Protein AF-A0A450V3H8-F1 (afdb_monomer_lite)

Structure (mmCIF, N/CA/C/O backbone):
data_AF-A0A450V3H8-F1
#
_entry.id   AF-A0A450V3H8-F1
#
loop_
_atom_site.group_PDB
_atom_site.id
_atom_site.type_symbol
_atom_site.label_atom_id
_atom_site.label_alt_id
_atom_site.label_comp_id
_atom_site.label_asym_id
_atom_site.label_entity_id
_atom_site.label_seq_id
_atom_site.pdbx_PDB_ins_code
_atom_site.Cartn_x
_atom_site.Cartn_y
_atom_site.Cartn_z
_atom_site.occupancy
_atom_site.B_iso_or_equiv
_atom_site.auth_seq_id
_atom_site.auth_comp_id
_atom_site.auth_asym_id
_atom_site.auth_atom_id
_atom_site.pdbx_PDB_model_num
ATOM 1 N N . SER A 1 1 ? -17.855 -4.282 28.119 1.00 63.81 1 SER A N 1
ATOM 2 C CA . SER A 1 1 ? -16.818 -4.618 29.118 1.00 63.81 1 SER A CA 1
ATOM 3 C C . SER A 1 1 ? -15.436 -4.300 28.555 1.00 63.81 1 SER A C 1
ATOM 5 O O . SER A 1 1 ? -15.208 -4.518 27.368 1.00 63.81 1 SER A O 1
ATOM 7 N N . LYS A 1 2 ? -14.510 -3.796 29.387 1.00 65.62 2 LYS A N 1
ATOM 8 C CA . LYS A 1 2 ? -13.124 -3.427 29.009 1.00 65.62 2 LYS A CA 1
ATOM 9 C C . LYS A 1 2 ? -12.374 -4.563 28.283 1.00 65.62 2 LYS A C 1
ATOM 11 O O . LYS A 1 2 ? -11.583 -4.315 27.382 1.00 65.62 2 LYS A O 1
ATOM 16 N N . LEU A 1 3 ? -12.687 -5.817 28.622 1.00 65.81 3 LEU A N 1
ATOM 17 C CA . LEU A 1 3 ? -12.106 -7.026 28.029 1.00 65.81 3 LEU A CA 1
ATOM 18 C C . LEU A 1 3 ? -12.418 -7.196 26.529 1.00 65.81 3 LEU A C 1
ATOM 20 O O . LEU A 1 3 ? -11.526 -7.523 25.750 1.00 65.81 3 LEU A O 1
ATOM 24 N N . ALA A 1 4 ? -13.657 -6.934 26.101 1.00 65.69 4 ALA A N 1
ATOM 25 C CA . ALA A 1 4 ? -14.045 -7.047 24.691 1.00 65.69 4 ALA A CA 1
ATOM 26 C C . ALA A 1 4 ? -13.337 -5.997 23.818 1.00 65.69 4 ALA A C 1
ATOM 28 O O . ALA A 1 4 ? -12.972 -6.260 22.672 1.00 65.69 4 ALA A O 1
ATOM 29 N N . GLU A 1 5 ? -13.105 -4.811 24.377 1.00 61.62 5 GLU A N 1
ATOM 30 C CA . GLU A 1 5 ? -12.374 -3.728 23.727 1.00 61.62 5 GLU A CA 1
ATOM 31 C C . GLU A 1 5 ? -10.885 -4.067 23.574 1.00 61.62 5 GLU A C 1
ATOM 33 O O . GLU A 1 5 ? -10.326 -3.931 22.486 1.00 61.62 5 GLU A O 1
ATOM 38 N N . LEU A 1 6 ? -10.267 -4.621 24.623 1.00 64.75 6 LEU A N 1
ATOM 39 C CA . LEU A 1 6 ? -8.888 -5.113 24.593 1.00 64.75 6 LEU A CA 1
ATOM 40 C C . LEU A 1 6 ? -8.690 -6.240 23.568 1.00 64.75 6 LEU A C 1
ATOM 42 O O . LEU A 1 6 ? -7.753 -6.181 22.771 1.00 64.75 6 LEU A O 1
ATOM 46 N N . LEU A 1 7 ? -9.592 -7.227 23.523 1.00 67.81 7 LEU A N 1
ATOM 47 C CA . LEU A 1 7 ? -9.546 -8.321 22.542 1.00 67.81 7 LEU A CA 1
ATOM 48 C C . LEU A 1 7 ? -9.726 -7.819 21.101 1.00 67.81 7 LEU A C 1
ATOM 50 O O . LEU A 1 7 ? -9.015 -8.251 20.187 1.00 67.81 7 LEU A O 1
ATOM 54 N N . LYS A 1 8 ? -10.643 -6.869 20.885 1.00 63.91 8 LYS A N 1
ATOM 55 C CA . LYS A 1 8 ? -10.879 -6.245 19.575 1.00 63.91 8 LYS A CA 1
ATOM 56 C C . LYS A 1 8 ? -9.681 -5.413 19.118 1.00 63.91 8 LYS A C 1
ATOM 58 O O . LYS A 1 8 ? -9.322 -5.468 17.940 1.00 63.91 8 LYS A O 1
ATOM 63 N N . ASN A 1 9 ? -9.046 -4.681 20.030 1.00 63.47 9 ASN A N 1
ATOM 64 C CA . ASN A 1 9 ? -7.842 -3.903 19.749 1.00 63.47 9 ASN A CA 1
ATOM 65 C C . ASN A 1 9 ? -6.651 -4.814 19.449 1.00 63.47 9 ASN A C 1
ATOM 67 O O . ASN A 1 9 ? -5.969 -4.594 18.452 1.00 63.47 9 ASN A O 1
ATOM 71 N N . ASN A 1 10 ? -6.472 -5.897 20.208 1.00 69.31 10 ASN A N 1
ATOM 72 C CA . ASN A 1 10 ? -5.452 -6.902 19.916 1.00 69.31 10 ASN A CA 1
ATOM 73 C C . ASN A 1 10 ? -5.654 -7.512 18.516 1.00 69.31 10 ASN A C 1
ATOM 75 O O . ASN A 1 10 ? -4.736 -7.556 17.702 1.00 69.31 10 ASN A O 1
ATOM 79 N N . SER A 1 11 ? -6.896 -7.862 18.170 1.00 75.25 11 SER A N 1
ATOM 80 C CA . SER A 1 11 ? -7.232 -8.417 16.852 1.00 75.25 11 SER A CA 1
ATOM 81 C C . SER A 1 11 ? -6.981 -7.436 15.700 1.00 75.25 11 SER A C 1
ATOM 83 O O . SER A 1 11 ? -6.571 -7.842 14.613 1.00 75.25 11 SER A O 1
ATOM 85 N N . ARG A 1 12 ? -7.231 -6.136 15.906 1.00 79.00 12 ARG A N 1
ATOM 86 C CA . ARG A 1 12 ? -6.936 -5.086 14.913 1.00 79.00 12 ARG A CA 1
ATOM 87 C C . ARG A 1 12 ? -5.436 -4.888 14.741 1.00 79.00 12 ARG A C 1
ATOM 89 O O . ARG A 1 12 ? -4.979 -4.825 13.605 1.00 79.00 12 ARG A O 1
ATOM 96 N N . THR A 1 13 ? -4.698 -4.856 15.847 1.00 79.81 13 THR A N 1
ATOM 97 C CA . THR A 1 13 ? -3.236 -4.780 15.880 1.00 79.81 13 THR A CA 1
ATOM 98 C C . THR A 1 13 ? -2.615 -5.943 15.113 1.00 79.81 13 THR A C 1
ATOM 100 O O . THR A 1 13 ? -1.904 -5.714 14.136 1.00 79.81 13 THR A O 1
ATOM 103 N N . VAL A 1 14 ? -2.970 -7.186 15.444 1.00 83.31 14 VAL A N 1
ATOM 104 C CA . VAL A 1 14 ? -2.465 -8.373 14.735 1.00 83.31 14 VAL A CA 1
ATOM 105 C C . VAL A 1 14 ? -2.787 -8.306 13.237 1.00 83.31 14 VAL A C 1
ATOM 107 O O . VAL A 1 14 ? -1.901 -8.501 12.409 1.00 83.31 14 VAL A O 1
ATOM 110 N N . LYS A 1 15 ? -4.017 -7.933 12.854 1.00 84.19 15 LYS A N 1
ATOM 111 C CA . LYS A 1 15 ? -4.391 -7.772 11.435 1.00 84.19 15 LYS A CA 1
ATOM 112 C C . LYS A 1 15 ? -3.584 -6.689 10.719 1.00 84.19 15 LYS A C 1
ATOM 114 O O . LYS A 1 15 ? -3.168 -6.907 9.586 1.00 84.19 15 LYS A O 1
ATOM 119 N N . SER A 1 16 ? -3.356 -5.533 11.345 1.00 85.00 16 SER A N 1
ATOM 120 C CA . SER A 1 16 ? -2.520 -4.481 10.750 1.00 85.00 16 SER A CA 1
ATOM 121 C C . SER A 1 16 ? -1.063 -4.909 10.5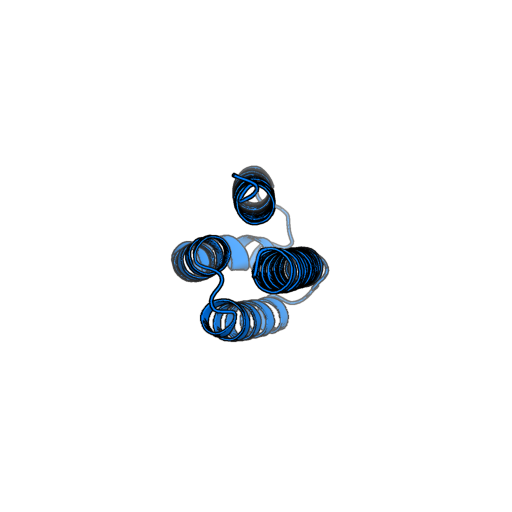90 1.00 85.00 16 SER A C 1
ATOM 123 O O . SER A 1 16 ? -0.452 -4.562 9.583 1.00 85.00 16 SER A O 1
ATOM 125 N N . TYR A 1 17 ? -0.536 -5.699 11.530 1.00 85.31 17 TYR A N 1
ATOM 126 C CA . TYR A 1 17 ? 0.814 -6.247 11.442 1.00 85.31 17 TYR A CA 1
ATOM 127 C C . TYR A 1 17 ? 0.946 -7.203 10.264 1.00 85.31 17 TYR A C 1
ATOM 129 O O . TYR A 1 17 ? 1.794 -6.988 9.405 1.00 85.31 17 TYR A O 1
ATOM 137 N N . LEU A 1 18 ? 0.040 -8.177 10.160 1.00 87.81 18 LEU A N 1
ATOM 138 C CA . LEU A 1 18 ? 0.036 -9.139 9.058 1.00 87.81 18 LEU A CA 1
ATOM 139 C C . LEU A 1 18 ? -0.090 -8.456 7.692 1.00 87.81 18 LEU A C 1
ATOM 141 O O . LEU A 1 18 ? 0.660 -8.781 6.782 1.00 87.81 18 LEU A O 1
ATOM 145 N N . LEU A 1 19 ? -0.978 -7.466 7.556 1.00 88.44 19 LEU A N 1
ATOM 146 C CA . LEU A 1 19 ? -1.123 -6.707 6.308 1.00 88.44 19 LEU A CA 1
ATOM 147 C C . LEU A 1 19 ? 0.142 -5.913 5.951 1.00 88.44 19 LEU A C 1
ATOM 149 O O . LEU A 1 19 ? 0.448 -5.751 4.771 1.00 88.44 19 LEU A O 1
ATOM 153 N N . LYS A 1 20 ? 0.869 -5.403 6.951 1.00 86.62 20 LYS A N 1
ATOM 154 C CA . LYS A 1 20 ? 2.132 -4.683 6.753 1.00 86.62 20 LYS A CA 1
ATOM 155 C C . LYS A 1 20 ? 3.270 -5.628 6.361 1.00 86.62 20 LYS A C 1
ATOM 157 O O . LYS A 1 20 ? 4.046 -5.259 5.485 1.00 86.62 20 LYS A O 1
ATOM 162 N N . GLU A 1 21 ? 3.364 -6.808 6.973 1.00 87.25 21 GLU A N 1
ATOM 163 C CA . GLU A 1 21 ? 4.342 -7.840 6.593 1.00 87.25 21 GLU A CA 1
ATOM 164 C C . GLU A 1 21 ? 4.060 -8.383 5.188 1.00 87.25 21 GLU A C 1
ATOM 166 O O . GLU A 1 21 ? 4.963 -8.421 4.359 1.00 87.25 21 GLU A O 1
ATOM 171 N N . GLU A 1 22 ? 2.797 -8.684 4.872 1.00 88.81 22 GLU A N 1
ATOM 172 C CA . GLU A 1 22 ? 2.375 -9.080 3.525 1.00 88.81 22 GLU A CA 1
ATOM 173 C C . GLU A 1 22 ? 2.789 -8.020 2.498 1.00 88.81 22 GLU A C 1
ATOM 175 O O . GLU A 1 22 ? 3.433 -8.343 1.509 1.00 88.81 22 GLU A O 1
ATOM 180 N N . PHE A 1 23 ? 2.549 -6.734 2.774 1.00 87.56 23 PHE A N 1
ATOM 181 C CA . PHE A 1 23 ? 2.976 -5.659 1.878 1.00 87.56 23 PHE A C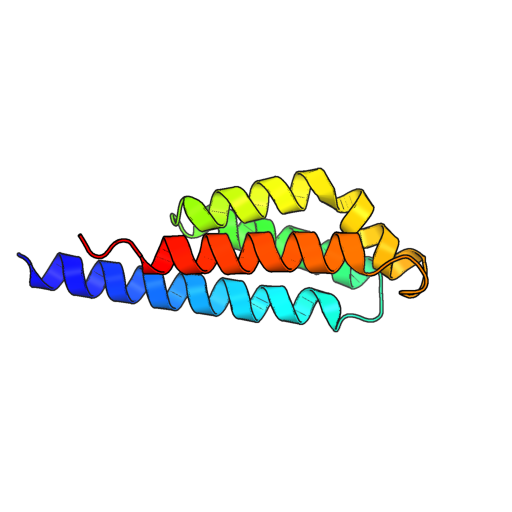A 1
ATOM 182 C C . PHE A 1 23 ? 4.501 -5.570 1.686 1.00 87.56 23 PHE A C 1
ATOM 184 O O . PHE A 1 23 ? 4.940 -5.093 0.646 1.00 87.56 23 PHE A O 1
ATOM 191 N N . GLN A 1 24 ? 5.337 -6.014 2.636 1.00 84.75 24 GLN A N 1
ATOM 192 C CA . GLN A 1 24 ? 6.793 -6.040 2.406 1.00 84.75 24 GLN A CA 1
ATOM 193 C C . GLN A 1 24 ? 7.182 -7.035 1.303 1.00 84.75 24 GLN A C 1
ATOM 195 O O . GLN A 1 24 ? 8.152 -6.782 0.588 1.00 84.75 24 GLN A O 1
ATOM 200 N N . LEU A 1 25 ? 6.411 -8.115 1.124 1.00 85.81 25 LEU A N 1
ATOM 201 C CA . LEU A 1 25 ? 6.630 -9.101 0.060 1.00 85.81 25 LEU A CA 1
ATOM 202 C C . LEU A 1 25 ? 6.449 -8.497 -1.337 1.00 85.81 25 LEU A C 1
ATOM 204 O O . LEU A 1 25 ? 7.043 -8.984 -2.290 1.00 85.81 25 LEU A O 1
ATOM 208 N N . PHE A 1 26 ? 5.718 -7.386 -1.464 1.00 85.62 26 PHE A N 1
ATOM 209 C CA . PHE A 1 26 ? 5.574 -6.668 -2.731 1.00 85.62 26 PHE A CA 1
ATOM 210 C C . PHE A 1 26 ? 6.930 -6.413 -3.415 1.00 85.62 26 PHE A C 1
ATOM 212 O O . PHE A 1 26 ? 7.072 -6.621 -4.616 1.00 85.62 26 PHE A O 1
ATOM 219 N N . TRP A 1 27 ? 7.954 -6.032 -2.644 1.00 79.81 27 TRP A N 1
ATOM 220 C CA . TRP A 1 27 ? 9.275 -5.664 -3.167 1.00 79.81 27 TRP A CA 1
ATOM 221 C C . TRP A 1 27 ? 10.165 -6.857 -3.542 1.00 79.81 27 TRP A C 1
ATOM 223 O O . TRP A 1 27 ? 11.205 -6.669 -4.183 1.00 79.81 27 TRP A O 1
ATOM 233 N N . THR A 1 28 ? 9.789 -8.077 -3.145 1.00 81.69 28 THR A N 1
ATOM 234 C CA . THR A 1 28 ? 10.546 -9.293 -3.475 1.00 81.69 28 THR A CA 1
ATOM 235 C C . THR A 1 28 ? 10.162 -9.856 -4.841 1.00 81.69 28 THR A C 1
ATOM 237 O O . THR A 1 28 ? 10.933 -10.624 -5.416 1.00 81.69 28 THR A O 1
ATOM 240 N N . HIS A 1 29 ? 9.026 -9.437 -5.408 1.00 79.75 29 HIS A N 1
ATOM 241 C CA . HIS A 1 29 ? 8.622 -9.849 -6.747 1.00 79.75 29 HIS A CA 1
ATOM 242 C C . HIS A 1 29 ? 9.606 -9.348 -7.815 1.00 79.75 29 HIS A C 1
ATOM 244 O O . HIS A 1 29 ? 10.027 -8.191 -7.824 1.00 79.75 29 HIS A O 1
ATOM 250 N N . ALA A 1 30 ? 9.976 -10.243 -8.732 1.00 69.94 30 ALA A N 1
ATOM 251 C CA . ALA A 1 30 ? 10.894 -9.941 -9.831 1.00 69.94 30 ALA A CA 1
ATOM 252 C C . ALA A 1 30 ? 10.180 -9.383 -11.073 1.00 69.94 30 ALA A C 1
ATOM 254 O O . ALA A 1 30 ? 10.788 -8.680 -11.872 1.00 69.94 30 ALA A O 1
ATOM 255 N N . SER A 1 31 ? 8.893 -9.692 -11.242 1.00 83.25 31 SER A N 1
ATOM 256 C CA . SER A 1 31 ? 8.128 -9.341 -12.437 1.00 83.25 31 SER A CA 1
ATOM 257 C C . SER A 1 31 ? 7.145 -8.199 -12.156 1.00 83.25 31 SER A C 1
ATOM 259 O O . SER A 1 31 ? 6.368 -8.310 -11.200 1.00 83.25 31 SER A O 1
ATOM 261 N N . PRO A 1 32 ? 7.104 -7.157 -13.009 1.00 84.62 32 PRO A N 1
ATOM 262 C CA . PRO A 1 32 ? 6.134 -6.069 -12.896 1.00 84.62 32 PRO A CA 1
ATOM 263 C C . PRO A 1 32 ? 4.677 -6.548 -12.921 1.00 84.62 32 PRO A C 1
ATOM 265 O O . PRO A 1 32 ? 3.858 -6.050 -12.156 1.00 84.62 32 PRO A O 1
ATOM 268 N N . TYR A 1 33 ? 4.367 -7.553 -13.745 1.00 87.75 33 TYR A N 1
ATOM 269 C CA . TYR A 1 33 ? 3.017 -8.111 -13.865 1.00 87.75 33 TYR A CA 1
ATOM 270 C C . TYR A 1 33 ? 2.545 -8.771 -12.561 1.00 87.75 33 TYR A C 1
ATOM 272 O O . TYR A 1 33 ? 1.444 -8.517 -12.076 1.00 87.75 33 TYR A O 1
ATOM 280 N N . TRP A 1 34 ? 3.404 -9.586 -11.943 1.00 88.31 34 TRP A N 1
ATOM 281 C CA . TRP A 1 34 ? 3.083 -10.223 -10.664 1.00 88.31 34 TRP A CA 1
ATOM 282 C C . TRP A 1 34 ? 2.981 -9.203 -9.525 1.00 88.31 34 TRP A C 1
ATOM 284 O O . TRP A 1 34 ? 2.113 -9.339 -8.665 1.00 88.31 34 TRP A O 1
ATOM 294 N N . ALA A 1 35 ? 3.811 -8.157 -9.547 1.00 88.94 35 ALA A N 1
ATOM 295 C CA . ALA A 1 35 ? 3.715 -7.052 -8.599 1.00 88.94 35 ALA A CA 1
ATOM 296 C C . ALA A 1 35 ? 2.381 -6.292 -8.746 1.00 88.94 35 ALA A C 1
ATOM 298 O O . ALA A 1 35 ? 1.744 -5.964 -7.748 1.00 88.94 35 ALA A O 1
ATOM 299 N N . GLU A 1 36 ? 1.921 -6.054 -9.974 1.00 90.75 36 GLU A N 1
ATOM 300 C CA . GLU A 1 36 ? 0.635 -5.411 -10.266 1.00 90.75 36 GLU A CA 1
ATOM 301 C C . GLU A 1 36 ? -0.550 -6.195 -9.697 1.00 90.75 36 GLU A C 1
ATOM 303 O O . GLU A 1 36 ? -1.346 -5.637 -8.936 1.00 90.75 36 GLU A O 1
ATOM 308 N N . LEU A 1 37 ? -0.616 -7.499 -9.979 1.00 91.69 37 LEU A N 1
ATOM 309 C CA . LEU A 1 37 ? -1.653 -8.377 -9.435 1.00 91.69 37 LEU A CA 1
ATOM 310 C C . LEU A 1 37 ? -1.621 -8.429 -7.905 1.00 91.69 37 LEU A C 1
ATOM 312 O O . LEU A 1 37 ? -2.666 -8.323 -7.259 1.00 91.69 37 LEU A O 1
ATOM 316 N N . PHE A 1 38 ? -0.425 -8.547 -7.322 1.00 91.88 38 PHE A N 1
ATOM 317 C CA . PHE A 1 38 ? -0.246 -8.530 -5.874 1.00 91.88 38 PHE A CA 1
ATOM 318 C C . PHE A 1 38 ? -0.773 -7.228 -5.261 1.00 91.88 38 PHE A C 1
ATOM 320 O O . PHE A 1 38 ? -1.491 -7.249 -4.261 1.00 91.88 38 PHE A O 1
ATOM 327 N N . LEU A 1 39 ? -0.429 -6.081 -5.856 1.00 91.19 39 LEU A N 1
ATOM 328 C CA . LEU A 1 39 ? -0.823 -4.773 -5.345 1.00 91.19 39 LEU A CA 1
ATOM 329 C C . LEU A 1 39 ? -2.344 -4.599 -5.365 1.00 91.19 39 LEU A C 1
ATOM 331 O O . LEU A 1 39 ? -2.914 -4.075 -4.402 1.00 91.19 39 LEU A O 1
ATOM 335 N N . ASP A 1 40 ? -3.000 -5.048 -6.435 1.00 92.06 40 ASP A N 1
ATOM 336 C CA . ASP A 1 40 ? -4.449 -4.957 -6.579 1.00 92.06 40 ASP A CA 1
ATOM 337 C C . ASP A 1 40 ? -5.182 -5.880 -5.584 1.00 92.06 40 ASP A C 1
ATOM 339 O O . ASP A 1 40 ? -6.112 -5.420 -4.904 1.00 92.06 40 ASP A O 1
ATOM 343 N N . ASP A 1 41 ? -4.726 -7.128 -5.402 1.00 92.81 41 ASP A N 1
ATOM 344 C CA . ASP A 1 41 ? -5.287 -8.049 -4.399 1.00 92.81 41 ASP A CA 1
ATOM 345 C C . ASP A 1 41 ? -5.083 -7.530 -2.970 1.00 92.81 41 ASP A C 1
ATOM 347 O O . ASP A 1 41 ? -6.039 -7.407 -2.189 1.00 92.81 41 ASP A O 1
ATOM 351 N N . TRP A 1 42 ? -3.857 -7.112 -2.641 1.00 93.62 42 TRP A N 1
ATOM 352 C CA . TRP A 1 42 ? -3.539 -6.565 -1.328 1.00 93.62 42 TRP A CA 1
ATOM 353 C C . TRP A 1 42 ? -4.386 -5.328 -1.018 1.00 93.62 42 TRP A C 1
ATOM 355 O O . TRP A 1 42 ? -4.912 -5.186 0.093 1.00 93.62 42 TRP A O 1
ATOM 365 N N . CYS A 1 43 ? -4.598 -4.442 -1.998 1.00 92.81 43 CYS A N 1
ATOM 366 C CA . CYS A 1 43 ? -5.476 -3.287 -1.840 1.00 92.81 43 CYS A CA 1
ATOM 367 C C . CYS A 1 43 ? -6.928 -3.706 -1.564 1.00 92.81 43 CYS A C 1
ATOM 369 O O . CYS A 1 43 ? -7.563 -3.151 -0.659 1.00 92.81 43 CYS A O 1
ATOM 371 N N . ALA A 1 44 ? -7.458 -4.691 -2.294 1.00 93.00 44 ALA A N 1
ATOM 372 C CA . ALA A 1 44 ? -8.813 -5.201 -2.090 1.00 93.00 44 ALA A CA 1
ATOM 373 C C . ALA A 1 44 ? -8.984 -5.837 -0.698 1.00 93.00 44 ALA A C 1
ATOM 375 O O . ALA A 1 44 ? -9.937 -5.525 0.029 1.00 93.00 44 ALA A O 1
ATOM 376 N N . LYS A 1 45 ? -8.034 -6.679 -0.277 1.00 91.56 45 LYS A N 1
ATOM 377 C CA . LYS A 1 45 ? -7.988 -7.292 1.059 1.00 91.56 45 LYS A CA 1
ATOM 378 C C . LYS A 1 45 ? -7.904 -6.236 2.162 1.00 91.56 45 LYS A C 1
ATOM 380 O O . LYS A 1 45 ? -8.682 -6.268 3.121 1.00 91.56 45 LYS A O 1
ATOM 385 N N . THR A 1 46 ? -7.032 -5.246 1.993 1.00 90.69 46 THR A N 1
ATOM 386 C CA . THR A 1 46 ? -6.813 -4.178 2.972 1.00 90.69 46 THR A CA 1
ATOM 387 C C . THR A 1 46 ? -8.037 -3.278 3.130 1.00 90.69 46 THR A C 1
ATOM 389 O O . THR A 1 46 ? -8.395 -2.927 4.258 1.00 90.69 46 THR A O 1
ATOM 392 N N . ILE A 1 47 ? -8.749 -2.957 2.043 1.00 90.62 47 ILE A N 1
ATOM 393 C CA . ILE A 1 47 ? -10.005 -2.189 2.107 1.00 90.62 47 ILE A CA 1
ATOM 394 C C . ILE A 1 47 ? -11.079 -2.939 2.916 1.00 90.62 47 ILE A C 1
ATOM 396 O O . ILE A 1 47 ? -11.803 -2.317 3.699 1.00 90.62 47 ILE A O 1
ATOM 400 N N . ARG A 1 48 ? -11.139 -4.274 2.820 1.00 89.19 48 ARG A N 1
ATOM 401 C CA . ARG A 1 48 ? -12.090 -5.115 3.575 1.00 89.19 48 ARG A CA 1
ATOM 402 C C . ARG A 1 48 ? -11.742 -5.291 5.061 1.00 89.19 48 ARG A C 1
ATOM 404 O O . ARG A 1 48 ? -12.609 -5.676 5.842 1.00 89.19 48 ARG A O 1
ATOM 411 N N . SER A 1 49 ? -10.526 -4.944 5.495 1.00 83.25 49 SER A N 1
ATOM 412 C CA . SER A 1 49 ? -10.037 -5.165 6.873 1.00 83.25 49 SER A CA 1
ATOM 413 C C . SER A 1 49 ? -10.774 -4.384 7.977 1.00 83.25 49 SER A C 1
ATOM 415 O O . SER A 1 49 ? -10.625 -4.704 9.157 1.00 83.25 49 SER A O 1
ATOM 417 N N . ARG A 1 50 ? -11.566 -3.357 7.620 1.00 83.19 50 ARG A N 1
ATOM 418 C CA . ARG A 1 50 ? -12.214 -2.403 8.552 1.00 83.19 50 ARG A CA 1
ATOM 419 C C . ARG A 1 50 ? -11.229 -1.635 9.459 1.00 83.19 50 ARG A C 1
ATOM 421 O O . ARG A 1 50 ? -11.632 -1.131 10.505 1.00 83.19 50 ARG A O 1
ATOM 428 N N . ILE A 1 51 ? -9.960 -1.510 9.057 1.00 86.44 51 ILE A N 1
ATOM 429 C CA . ILE A 1 51 ? -8.929 -0.731 9.764 1.00 86.44 51 ILE A CA 1
ATOM 430 C C . ILE A 1 51 ? -8.669 0.560 8.980 1.00 86.44 51 ILE A C 1
ATOM 432 O O . ILE A 1 51 ? -7.936 0.555 7.994 1.00 86.44 51 ILE A O 1
ATOM 436 N N . GLU A 1 52 ? -9.275 1.675 9.397 1.00 86.25 52 GLU A N 1
ATOM 437 C CA . GLU A 1 52 ? -9.220 2.943 8.646 1.00 86.25 52 GLU A CA 1
ATOM 438 C C . GLU A 1 52 ? -7.806 3.442 8.303 1.00 86.25 52 GLU A C 1
ATOM 440 O O . GLU A 1 52 ? -7.594 3.844 7.154 1.00 86.25 52 GLU A O 1
ATOM 445 N N . PRO A 1 53 ? -6.810 3.374 9.211 1.00 85.75 53 PRO A N 1
ATOM 446 C CA . PRO A 1 53 ? -5.430 3.693 8.856 1.00 85.75 53 PRO A CA 1
ATOM 447 C C . PRO A 1 53 ? -4.920 2.857 7.672 1.00 85.75 53 PRO A C 1
ATOM 449 O O . PRO A 1 53 ? -4.400 3.412 6.707 1.00 85.75 53 PRO A O 1
ATOM 452 N N . MET A 1 54 ? -5.154 1.543 7.677 1.00 87.88 54 MET A N 1
ATOM 453 C CA . MET A 1 54 ? -4.709 0.650 6.602 1.00 87.88 54 MET A CA 1
ATOM 454 C C . MET A 1 54 ? -5.452 0.910 5.289 1.00 87.88 54 MET A C 1
ATOM 456 O O . MET A 1 54 ? -4.838 0.922 4.224 1.00 87.88 54 MET A O 1
ATOM 460 N N . LYS A 1 55 ? -6.752 1.229 5.339 1.00 91.00 55 LYS A N 1
ATOM 461 C CA . LYS A 1 55 ? -7.502 1.628 4.137 1.00 91.00 55 LYS A CA 1
ATOM 462 C C . LYS A 1 55 ? -6.925 2.884 3.481 1.00 91.00 55 LYS A C 1
ATOM 464 O O . LYS A 1 55 ? -6.925 2.984 2.256 1.00 91.00 55 LYS A O 1
ATOM 469 N N . LYS A 1 56 ? -6.436 3.852 4.269 1.00 88.62 56 LYS A N 1
ATOM 470 C CA . LYS A 1 56 ? -5.755 5.044 3.731 1.00 88.62 56 LYS A CA 1
ATOM 471 C C . LYS A 1 56 ? -4.475 4.661 2.985 1.00 88.62 56 LYS A C 1
ATOM 473 O O . LYS A 1 56 ? -4.250 5.196 1.904 1.00 88.62 56 LYS A O 1
ATOM 478 N N . VAL A 1 57 ? -3.699 3.706 3.505 1.00 88.25 57 VAL A N 1
ATOM 479 C CA . VAL A 1 57 ? -2.517 3.170 2.807 1.00 88.25 57 VAL A CA 1
ATOM 480 C C . VAL A 1 57 ? -2.912 2.490 1.500 1.00 88.25 57 VAL A C 1
ATOM 482 O O . VAL A 1 57 ? -2.331 2.801 0.467 1.00 88.25 57 VAL A O 1
ATOM 485 N N . ALA A 1 58 ? -3.931 1.628 1.504 1.00 90.81 58 ALA A N 1
ATOM 486 C CA . ALA A 1 58 ? -4.396 0.957 0.287 1.00 90.81 58 ALA A CA 1
ATOM 487 C C . ALA A 1 58 ? -4.850 1.953 -0.792 1.00 90.81 58 ALA A C 1
ATOM 489 O O . ALA A 1 58 ? -4.437 1.856 -1.943 1.00 90.81 58 ALA A O 1
ATOM 490 N N . ARG A 1 59 ? -5.634 2.974 -0.422 1.00 91.69 59 ARG A N 1
ATOM 491 C CA . ARG A 1 59 ? -6.040 4.040 -1.356 1.00 91.69 59 ARG A CA 1
ATOM 492 C C . ARG A 1 59 ? -4.842 4.814 -1.906 1.00 91.69 59 ARG A C 1
ATOM 494 O O . ARG A 1 59 ? -4.765 5.046 -3.106 1.00 91.69 59 ARG A O 1
ATOM 501 N N . MET A 1 60 ? -3.886 5.163 -1.047 1.00 89.62 60 MET A N 1
ATOM 502 C CA . MET A 1 60 ? -2.647 5.813 -1.474 1.00 89.62 60 MET A CA 1
ATOM 503 C C . MET A 1 60 ? -1.851 4.924 -2.435 1.00 89.62 60 MET A C 1
ATOM 505 O O . MET A 1 60 ? -1.356 5.427 -3.437 1.00 89.62 60 MET A O 1
ATOM 509 N N . SER A 1 61 ? -1.773 3.620 -2.163 1.00 88.62 61 SER A N 1
ATOM 510 C CA . SER A 1 61 ? -1.089 2.635 -3.013 1.00 88.62 61 SER A CA 1
ATOM 511 C C . SER A 1 61 ? -1.714 2.581 -4.404 1.00 88.62 61 SER A C 1
ATOM 513 O O . SER A 1 61 ? -0.994 2.662 -5.391 1.00 88.62 61 SER A O 1
ATOM 515 N N . ARG A 1 62 ? -3.053 2.547 -4.495 1.00 89.62 62 ARG A N 1
ATOM 516 C CA . ARG A 1 62 ? -3.769 2.595 -5.783 1.00 89.62 62 ARG A CA 1
ATOM 517 C C . ARG A 1 62 ? -3.492 3.887 -6.550 1.00 89.62 62 ARG A C 1
ATOM 519 O O . ARG A 1 62 ? -3.232 3.828 -7.745 1.00 89.62 62 ARG A O 1
ATOM 526 N N . ASN A 1 63 ? -3.472 5.036 -5.873 1.00 89.56 63 ASN A N 1
ATOM 527 C CA . ASN A 1 63 ? -3.177 6.319 -6.524 1.00 89.56 63 ASN A CA 1
ATOM 528 C C . ASN A 1 63 ? -1.735 6.383 -7.063 1.00 89.56 63 ASN A C 1
ATOM 530 O O . ASN A 1 63 ? -1.495 6.930 -8.136 1.00 89.56 63 ASN A O 1
ATOM 534 N N . HIS A 1 64 ? -0.776 5.795 -6.343 1.00 87.31 64 HIS A N 1
ATOM 535 C CA . HIS A 1 64 ? 0.638 5.767 -6.738 1.00 87.31 64 HIS A CA 1
ATOM 536 C C . HIS A 1 64 ? 1.024 4.486 -7.494 1.00 87.31 64 HIS A C 1
ATOM 538 O O . HIS A 1 64 ? 2.209 4.244 -7.702 1.00 87.31 64 HIS A O 1
ATOM 544 N N . ARG A 1 65 ? 0.048 3.678 -7.935 1.00 87.81 65 ARG A N 1
ATOM 545 C CA . ARG A 1 65 ? 0.257 2.392 -8.622 1.00 87.81 65 ARG A CA 1
ATOM 546 C C . ARG A 1 65 ? 1.256 2.505 -9.767 1.00 87.81 65 ARG A C 1
ATOM 548 O O . ARG A 1 65 ? 2.175 1.704 -9.850 1.00 87.81 65 ARG A O 1
ATOM 555 N N . HIS A 1 66 ? 1.113 3.533 -10.600 1.00 85.94 66 HIS A N 1
ATOM 556 C CA . HIS A 1 66 ? 2.016 3.777 -11.723 1.00 85.94 66 HIS A CA 1
ATOM 557 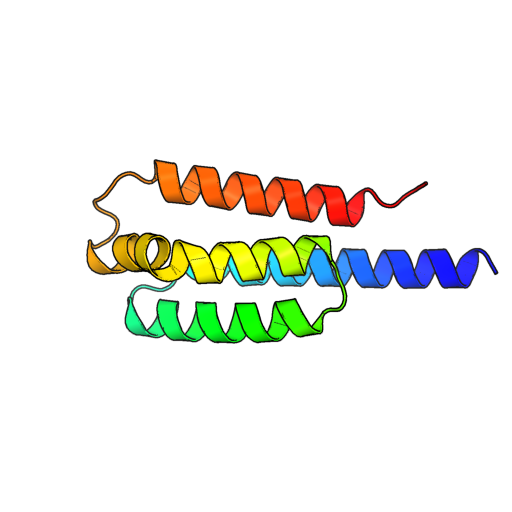C C . HIS A 1 66 ? 3.477 3.958 -11.275 1.00 85.94 66 HIS A C 1
ATO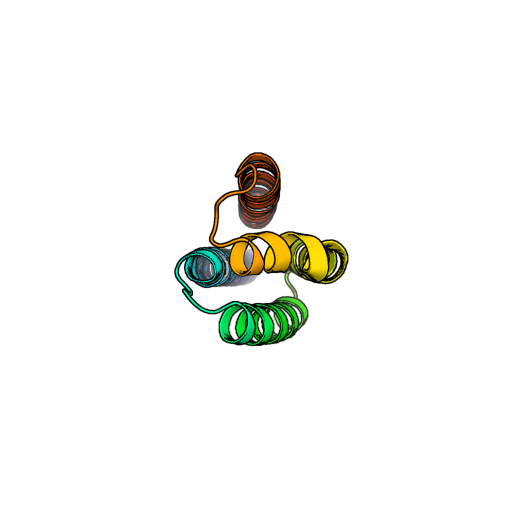M 559 O O . HIS A 1 66 ? 4.362 3.331 -11.845 1.00 85.94 66 HIS A O 1
ATOM 565 N N . LEU A 1 67 ? 3.738 4.737 -10.218 1.00 84.50 67 LEU A N 1
ATOM 566 C CA . LEU A 1 67 ? 5.091 4.948 -9.682 1.00 84.50 67 LEU A CA 1
ATOM 567 C C . LEU A 1 67 ? 5.649 3.689 -9.024 1.00 84.50 67 LEU A C 1
ATOM 569 O O . LEU A 1 67 ? 6.820 3.369 -9.208 1.00 84.50 67 LEU A O 1
ATOM 573 N N . LEU A 1 68 ? 4.810 2.978 -8.265 1.00 84.62 68 LEU A N 1
ATOM 574 C CA . LEU A 1 68 ? 5.197 1.737 -7.598 1.00 84.62 68 LEU A CA 1
ATOM 575 C C . LEU A 1 68 ? 5.590 0.669 -8.621 1.00 84.62 68 LEU A C 1
ATOM 577 O O . LEU A 1 68 ? 6.610 0.014 -8.447 1.00 84.62 68 LEU A O 1
ATOM 581 N N . LEU A 1 69 ? 4.824 0.532 -9.706 1.00 86.06 69 LEU A N 1
ATOM 582 C CA . LEU A 1 69 ? 5.129 -0.413 -10.777 1.00 86.06 69 LEU A CA 1
ATOM 583 C C . LEU A 1 69 ? 6.328 0.031 -11.611 1.00 86.06 69 LEU A C 1
ATOM 585 O O . LEU A 1 69 ? 7.121 -0.821 -12.002 1.00 86.06 69 LEU A O 1
ATOM 589 N N . ASN A 1 70 ? 6.508 1.336 -11.846 1.00 85.62 70 ASN A N 1
ATOM 590 C CA . ASN A 1 70 ? 7.652 1.862 -12.601 1.00 85.62 70 ASN A CA 1
ATOM 591 C C . ASN A 1 70 ? 8.998 1.405 -12.006 1.00 85.62 70 ASN A C 1
ATOM 593 O O . ASN A 1 70 ? 9.934 1.105 -12.739 1.00 85.62 70 ASN A O 1
ATOM 597 N N . TRP A 1 71 ? 9.079 1.247 -10.680 1.00 80.69 71 TRP A N 1
ATOM 598 C CA . TRP A 1 71 ? 10.261 0.677 -10.027 1.00 80.69 71 TRP A CA 1
ATOM 599 C C . TRP A 1 71 ? 10.605 -0.743 -10.513 1.00 80.69 71 TRP A C 1
ATOM 601 O O . TRP A 1 71 ? 11.781 -1.057 -10.694 1.00 80.69 71 TRP A O 1
ATOM 611 N N . PHE A 1 72 ? 9.600 -1.588 -10.768 1.00 83.25 72 PHE A N 1
ATOM 612 C CA . PHE A 1 72 ? 9.803 -2.937 -11.311 1.00 83.25 72 PHE A CA 1
ATOM 613 C C . PHE A 1 72 ? 10.107 -2.898 -12.809 1.00 83.25 72 PHE A C 1
ATOM 615 O O . PHE A 1 72 ? 11.001 -3.607 -13.261 1.00 83.25 72 PHE A O 1
ATOM 622 N N . TRP A 1 73 ? 9.392 -2.062 -13.572 1.00 81.31 73 TRP A N 1
ATOM 623 C CA . TRP A 1 73 ? 9.600 -1.914 -15.020 1.00 81.31 73 TRP A CA 1
ATOM 624 C C . TRP A 1 73 ? 11.000 -1.421 -15.360 1.00 81.31 73 TRP A C 1
ATOM 626 O O . TRP A 1 73 ? 11.585 -1.852 -16.347 1.00 81.31 73 TRP A O 1
ATOM 636 N N . ALA A 1 74 ? 11.559 -0.558 -14.521 1.00 80.25 74 ALA A N 1
ATOM 637 C CA . ALA A 1 74 ? 12.901 -0.045 -14.704 1.00 80.25 74 ALA A CA 1
ATOM 638 C C . ALA A 1 74 ? 13.980 -0.869 -13.981 1.00 80.25 74 ALA A C 1
ATOM 640 O O . ALA A 1 74 ? 15.040 -0.338 -13.647 1.00 80.25 74 ALA A O 1
ATOM 641 N N . GLU A 1 75 ? 13.700 -2.146 -13.698 1.00 71.25 75 GLU A N 1
ATOM 642 C CA . GLU A 1 75 ? 14.629 -3.104 -13.085 1.00 71.25 75 GLU A CA 1
ATOM 643 C C . GLU A 1 75 ? 15.308 -2.582 -11.807 1.00 71.25 75 GLU A C 1
ATOM 645 O O . GLU A 1 75 ? 16.491 -2.820 -11.568 1.00 71.25 75 GLU A O 1
ATOM 650 N N . LYS A 1 76 ? 14.570 -1.841 -10.969 1.00 68.81 76 LYS A N 1
ATOM 651 C CA . LYS A 1 76 ? 15.078 -1.257 -9.714 1.00 68.81 76 LYS A CA 1
ATOM 652 C C . LYS A 1 76 ? 16.213 -0.235 -9.907 1.00 68.81 76 LYS A C 1
ATOM 654 O O . LYS A 1 76 ? 16.882 0.113 -8.937 1.00 68.81 76 LYS A O 1
ATOM 659 N N . ARG A 1 77 ? 16.428 0.270 -11.131 1.00 63.16 77 ARG A N 1
ATOM 660 C CA . ARG A 1 77 ? 17.517 1.208 -11.468 1.00 63.16 77 ARG A CA 1
ATOM 661 C C . ARG A 1 77 ? 17.201 2.672 -11.142 1.00 63.16 77 ARG A C 1
ATOM 663 O O . ARG A 1 77 ? 18.119 3.483 -11.061 1.00 63.16 77 ARG A O 1
ATOM 670 N N . PHE A 1 78 ? 15.929 3.029 -10.947 1.00 58.94 78 PHE A N 1
ATOM 671 C CA . PHE A 1 78 ? 15.537 4.379 -10.519 1.00 58.94 78 PHE A CA 1
ATOM 672 C C . PHE A 1 78 ? 15.455 4.507 -8.997 1.00 58.94 78 PHE A C 1
ATOM 674 O O . PHE A 1 78 ? 15.159 3.545 -8.289 1.00 58.94 78 PHE A O 1
ATOM 681 N N . SER A 1 79 ? 15.700 5.737 -8.529 1.00 56.66 79 SER A N 1
ATOM 682 C CA . SER A 1 79 ? 15.815 6.133 -7.121 1.00 56.66 79 SER A CA 1
ATOM 683 C C . SER A 1 79 ? 14.818 5.422 -6.199 1.00 56.66 79 SER A C 1
ATOM 685 O O . SER A 1 79 ? 13.602 5.629 -6.268 1.00 56.66 79 SER A O 1
ATOM 687 N N . SER A 1 80 ? 15.367 4.644 -5.264 1.00 65.62 80 SER A N 1
ATOM 688 C CA . SER A 1 80 ? 14.662 4.029 -4.137 1.00 65.62 80 SER A CA 1
ATOM 689 C C . SER A 1 80 ? 13.978 5.051 -3.223 1.00 65.62 80 SER A C 1
ATOM 691 O O . SER A 1 80 ? 13.165 4.657 -2.395 1.00 65.62 80 SER A O 1
ATOM 693 N N . GLY A 1 81 ? 14.225 6.358 -3.378 1.00 70.50 81 GLY A N 1
ATOM 694 C CA . GLY A 1 81 ? 13.661 7.400 -2.517 1.00 70.50 81 GLY A CA 1
ATOM 695 C C . GLY A 1 81 ? 12.128 7.449 -2.509 1.00 70.50 81 GLY A C 1
ATOM 696 O O . GLY A 1 81 ? 11.525 7.673 -1.459 1.00 70.50 81 GLY A O 1
ATOM 697 N N . ILE A 1 82 ? 11.469 7.174 -3.642 1.00 70.31 82 ILE A N 1
ATOM 698 C CA . ILE A 1 82 ? 9.995 7.091 -3.693 1.00 70.31 82 ILE A CA 1
ATOM 699 C C . ILE A 1 82 ? 9.508 5.850 -2.933 1.00 70.31 82 ILE A C 1
ATOM 701 O O . ILE A 1 82 ? 8.551 5.929 -2.160 1.00 70.31 82 ILE A O 1
ATOM 705 N N 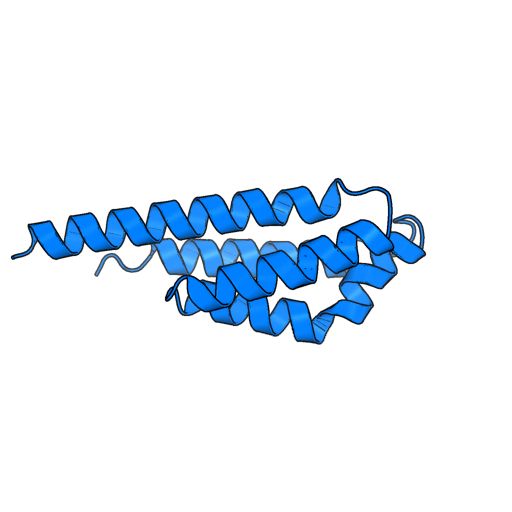. VAL A 1 83 ? 10.198 4.720 -3.106 1.00 74.56 83 VAL A N 1
ATOM 706 C CA . VAL A 1 83 ? 9.907 3.444 -2.437 1.00 74.56 83 VAL A CA 1
ATOM 707 C C . VAL A 1 83 ? 10.107 3.555 -0.925 1.00 74.56 83 VAL A C 1
ATOM 709 O O . VAL A 1 83 ? 9.235 3.160 -0.152 1.00 74.56 83 VAL A O 1
ATOM 712 N N . GLU A 1 84 ? 11.210 4.150 -0.483 1.00 77.81 84 GLU A N 1
ATOM 713 C CA . GLU A 1 84 ? 11.528 4.374 0.927 1.00 77.81 84 GLU A CA 1
ATOM 714 C C . GLU A 1 84 ? 10.573 5.375 1.574 1.00 77.81 84 GLU A C 1
ATOM 716 O O . GLU A 1 84 ? 10.035 5.111 2.654 1.00 77.81 84 GLU A O 1
ATOM 721 N N . GLY A 1 85 ? 10.293 6.495 0.900 1.00 80.88 85 GLY A N 1
ATOM 722 C CA . GLY A 1 85 ? 9.310 7.475 1.354 1.00 80.88 85 GLY A CA 1
ATOM 7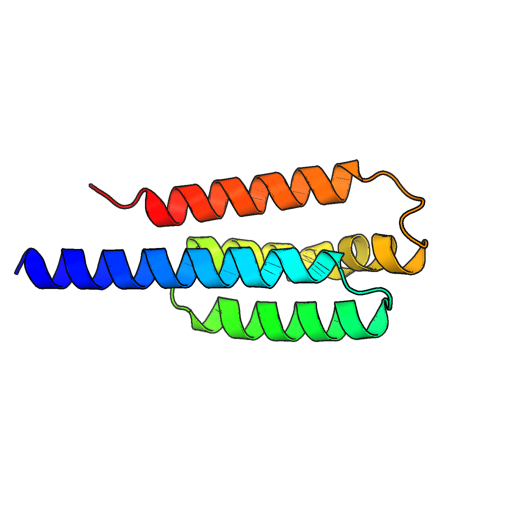23 C C . GLY A 1 85 ? 7.920 6.855 1.506 1.00 80.88 85 GLY A C 1
ATOM 724 O O . GLY A 1 85 ? 7.222 7.104 2.496 1.00 80.88 85 GLY A O 1
ATOM 725 N N . PHE A 1 86 ? 7.539 5.983 0.571 1.00 80.94 86 PHE A N 1
ATOM 726 C CA . PHE A 1 86 ? 6.300 5.222 0.651 1.00 80.94 86 PHE A CA 1
ATOM 727 C C . PHE A 1 86 ? 6.319 4.225 1.818 1.00 80.94 86 PHE A C 1
ATOM 729 O O . PHE A 1 86 ? 5.413 4.241 2.654 1.00 80.94 86 PHE A O 1
ATOM 736 N N . ASN A 1 87 ? 7.371 3.412 1.946 1.00 79.75 87 ASN A N 1
ATOM 737 C CA . ASN A 1 87 ? 7.495 2.422 3.017 1.00 79.75 87 ASN A CA 1
ATOM 738 C C . ASN A 1 87 ? 7.479 3.091 4.407 1.00 79.75 87 ASN A C 1
ATOM 740 O O . ASN A 1 87 ? 6.849 2.589 5.339 1.00 79.75 87 ASN A O 1
ATOM 744 N N . ASN A 1 88 ? 8.065 4.284 4.543 1.00 83.94 88 ASN A N 1
ATOM 745 C CA . ASN A 1 88 ? 7.988 5.090 5.762 1.00 83.94 88 ASN A CA 1
ATOM 746 C C . ASN A 1 88 ? 6.552 5.535 6.085 1.00 83.94 88 ASN A C 1
ATOM 748 O O . ASN A 1 88 ? 6.131 5.442 7.242 1.00 83.94 88 ASN A O 1
ATOM 752 N N . LYS A 1 89 ? 5.753 5.939 5.086 1.00 83.06 89 LYS A N 1
ATOM 753 C CA . LYS A 1 89 ? 4.319 6.237 5.283 1.00 83.06 89 LYS A CA 1
ATOM 754 C C . LYS A 1 89 ? 3.532 4.993 5.709 1.00 83.06 89 LYS A C 1
ATOM 756 O O . LYS A 1 89 ? 2.681 5.102 6.599 1.00 83.06 89 LYS A O 1
ATOM 761 N N . VAL A 1 90 ? 3.823 3.819 5.140 1.00 80.88 90 VAL A N 1
ATOM 762 C CA . VAL A 1 90 ? 3.207 2.543 5.557 1.00 80.88 90 VAL A CA 1
ATOM 763 C C . VAL A 1 90 ? 3.559 2.224 7.008 1.00 80.88 90 VAL A C 1
ATOM 765 O O . VAL A 1 90 ? 2.657 1.995 7.818 1.00 80.88 90 VAL A O 1
ATOM 768 N N . LYS A 1 91 ? 4.846 2.276 7.373 1.00 80.06 91 LYS A N 1
ATOM 769 C CA . LYS A 1 91 ? 5.329 2.032 8.743 1.00 80.06 91 LYS A CA 1
ATOM 770 C C . LYS A 1 91 ? 4.688 2.987 9.748 1.00 80.06 91 LYS A C 1
ATOM 772 O O . LYS A 1 91 ? 4.185 2.537 10.777 1.00 80.06 91 LYS A O 1
ATOM 777 N N . LEU A 1 92 ? 4.632 4.283 9.436 1.00 84.38 92 LEU A N 1
ATOM 778 C CA . LEU A 1 92 ? 3.991 5.284 10.290 1.00 84.38 92 LEU A CA 1
ATOM 779 C C . LEU A 1 92 ? 2.496 5.002 10.475 1.00 84.38 92 LEU A C 1
ATOM 781 O O . LEU A 1 92 ? 1.979 5.074 11.588 1.00 84.38 92 LEU A O 1
ATOM 785 N N . THR A 1 93 ? 1.793 4.666 9.395 1.00 77.69 93 THR A N 1
ATOM 786 C CA . THR A 1 93 ? 0.349 4.404 9.449 1.00 77.69 93 THR A CA 1
ATOM 787 C C . THR A 1 93 ? 0.035 3.123 10.215 1.00 77.69 93 THR A C 1
ATOM 789 O O . THR A 1 93 ? -0.911 3.083 11.000 1.00 77.69 93 THR A O 1
ATOM 792 N N . THR A 1 94 ? 0.885 2.114 10.058 1.00 75.00 94 THR A N 1
ATOM 793 C CA . THR A 1 94 ? 0.831 0.865 10.818 1.00 75.00 94 THR A CA 1
ATOM 794 C C . THR A 1 94 ? 1.082 1.131 12.308 1.00 75.00 94 THR A C 1
ATOM 796 O O . THR A 1 94 ? 0.310 0.686 13.151 1.00 75.00 94 THR A O 1
ATOM 799 N N . ARG A 1 95 ? 2.067 1.976 12.652 1.00 77.12 95 ARG A N 1
ATOM 800 C CA . ARG A 1 95 ? 2.309 2.425 14.036 1.00 77.12 95 ARG A CA 1
ATOM 801 C C . ARG A 1 95 ? 1.114 3.171 14.634 1.00 77.12 95 ARG A C 1
ATOM 803 O O . ARG A 1 95 ? 0.761 2.925 15.783 1.00 77.12 95 ARG A O 1
ATOM 810 N N . LYS A 1 96 ? 0.454 4.037 13.858 1.00 74.12 96 LYS A N 1
ATOM 811 C CA . LYS A 1 96 ? -0.792 4.703 14.279 1.00 74.12 96 LYS A CA 1
ATOM 812 C C . LYS A 1 96 ? -1.938 3.711 14.490 1.00 74.12 96 LYS A C 1
ATOM 814 O O . LYS A 1 96 ? -2.739 3.918 15.391 1.00 74.12 96 LYS A O 1
ATOM 819 N N . ALA A 1 97 ? -2.008 2.634 13.706 1.00 67.94 97 ALA A N 1
ATOM 820 C CA . ALA A 1 97 ? -3.003 1.580 13.906 1.00 67.94 97 ALA A CA 1
ATOM 821 C C . ALA A 1 97 ? -2.803 0.831 15.238 1.00 67.94 97 ALA A C 1
ATOM 823 O O . ALA A 1 97 ? -3.792 0.494 15.883 1.00 67.94 97 ALA A O 1
ATOM 824 N N . TYR A 1 98 ? -1.553 0.649 15.683 1.00 64.44 98 TYR A N 1
ATOM 825 C CA . TYR A 1 98 ? -1.228 0.097 17.009 1.00 64.44 98 TYR A CA 1
ATOM 826 C C . TYR A 1 98 ? -1.480 1.074 18.163 1.00 64.44 98 TYR A C 1
ATOM 828 O O . TYR A 1 98 ? -1.741 0.653 19.287 1.00 64.44 98 TYR A O 1
ATOM 836 N N . GLY A 1 99 ? -1.372 2.377 17.889 1.00 57.53 99 GLY A N 1
ATOM 837 C CA . GLY A 1 99 ? -1.411 3.454 18.877 1.00 57.53 99 GLY A CA 1
ATOM 838 C C . GLY A 1 99 ? -2.797 3.836 19.396 1.00 57.53 99 GLY A C 1
ATOM 839 O O . GLY A 1 99 ? -2.870 4.682 20.279 1.00 57.53 99 GLY A O 1
ATOM 840 N N . PHE A 1 100 ? -3.887 3.216 18.925 1.00 52.22 100 PHE A N 1
ATOM 841 C CA . PHE A 1 100 ? -5.208 3.347 19.562 1.00 52.22 100 PHE A CA 1
ATOM 842 C C . PHE A 1 100 ? -5.260 2.526 20.867 1.00 52.22 100 PHE A C 1
ATOM 844 O O . PHE A 1 100 ? -6.048 1.598 21.034 1.00 52.22 100 PHE A O 1
ATOM 851 N N . ARG A 1 101 ? -4.358 2.860 21.792 1.00 46.06 101 ARG A N 1
ATOM 852 C CA . ARG A 1 101 ? -4.496 2.673 23.233 1.00 46.06 101 ARG A CA 1
ATOM 853 C C . ARG A 1 101 ? -4.573 4.080 23.808 1.00 46.06 101 ARG A C 1
ATOM 855 O O . ARG A 1 101 ? -3.533 4.631 24.146 1.00 46.06 101 ARG A O 1
ATOM 862 N N . THR A 1 102 ? -5.766 4.664 23.808 1.00 39.44 102 THR A N 1
ATOM 863 C CA . THR A 1 102 ? -6.387 5.515 24.845 1.00 39.44 102 THR A CA 1
ATOM 864 C C . THR A 1 102 ? -7.674 6.070 24.254 1.00 39.44 102 THR A C 1
ATOM 866 O O . THR A 1 102 ? -7.630 6.513 23.083 1.00 39.44 102 THR A O 1
#

Radius of gyration: 14.9 Å; chains: 1; bounding box: 34×18×44 Å

Foldseek 3Di:
DVVVVVVVLVVQLVVLVVLLVLVVCLVVDLALVVSLVSLVVSLVVQCVSPQVLSVVLSVVCVVCVVVSSVCNVVRVPDDCVVVVVSNVSSVVSSVVSNPPPD

Organism: NCBI:txid2126342

InterPro domains:
  IPR002560 Transposase IS204/IS1001/IS1096/IS1165, DDE domain [PF01610] (2-102)
  IPR047951 Transposase ISL3 [PTHR33498] (2-101)

Secondary structure (DSSP, 8-state):
-HHHHHHHHHHHHHHHHHHHHHHHHGGG---HHHHHHHHHHHHHHHHHT--HHHHHHHHHHHHTHHHHHHHHHTTT-S-THHHHHHHHHHHHHHHHHHT---

pLDDT: mean 79.93, std 11.18, range [39.44, 93.62]

Sequence (102 aa):
SKLAELLKNNSRTVKSYLLKEEFQLFWTHASPYWAELFLDDWCAKTIRSRIEPMKKVARMSRNHRHLLLNWFWAEKRFSSGIVEGFNNKVKLTTRKAYGFRT